Protein AF-A0A2E5SRK1-F1 (afdb_monomer_lite)

pLDDT: mean 89.49, std 5.87, range [61.78, 96.06]

Secondary structure (DSSP, 8-state):
-HHHHHHHHHHHHHHHHHHHHHHHHT-SSHHHHHHHHHHHHHHHHHHHHHHHHHTT-SHHHHHHHHHHHHTT-

Radius of gyration: 13.72 Å; chains: 1; bounding box: 36×16×39 Å

Foldseek 3Di:
DVVVVLVVVLVVLVVLLVVLVVCLVPPPDPVSNVVSVLVNLVSVLVNLVSVCVVVVHCPSVVVSVVSVVVSVD

Structure (mmCIF, N/CA/C/O backbone):
data_AF-A0A2E5SRK1-F1
#
_entry.id   AF-A0A2E5SRK1-F1
#
loop_
_atom_site.group_PDB
_atom_site.id
_atom_site.type_symbol
_atom_site.label_atom_id
_atom_site.label_alt_id
_atom_site.label_comp_id
_atom_site.label_asym_id
_atom_site.label_entity_id
_atom_site.label_seq_id
_atom_site.pdbx_PDB_ins_code
_atom_site.Cartn_x
_atom_site.Cartn_y
_atom_site.Cartn_z
_atom_site.occupancy
_atom_site.B_iso_or_equiv
_atom_site.auth_seq_id
_atom_site.auth_comp_id
_atom_site.auth_asym_id
_atom_site.auth_atom_id
_atom_site.pdbx_PDB_model_num
ATOM 1 N N . MET A 1 1 ? -21.935 -2.159 11.328 1.00 73.75 1 MET A N 1
ATOM 2 C CA . MET A 1 1 ? -21.702 -1.223 10.200 1.00 73.75 1 MET A CA 1
ATOM 3 C C . MET A 1 1 ? -20.215 -0.955 9.972 1.00 73.75 1 MET A C 1
ATOM 5 O O . MET A 1 1 ? -19.760 -1.188 8.864 1.00 73.75 1 MET A O 1
ATOM 9 N N . ILE A 1 2 ? -19.438 -0.580 10.999 1.00 85.94 2 ILE A N 1
ATOM 10 C CA . ILE A 1 2 ? -17.982 -0.332 10.876 1.00 85.94 2 ILE A CA 1
ATOM 11 C C . ILE A 1 2 ? -17.189 -1.548 10.365 1.00 85.94 2 ILE A C 1
ATOM 13 O O . ILE A 1 2 ? -16.344 -1.385 9.497 1.00 85.94 2 ILE A O 1
ATOM 17 N N . LEU A 1 3 ? -17.492 -2.768 10.828 1.00 87.81 3 LEU A N 1
ATOM 18 C CA . LEU A 1 3 ? -16.793 -3.980 10.366 1.00 87.81 3 LEU A CA 1
ATOM 19 C C . LEU A 1 3 ? -16.982 -4.246 8.865 1.00 87.81 3 LEU A C 1
ATOM 21 O O . LEU A 1 3 ? -16.034 -4.605 8.178 1.00 87.81 3 LEU A O 1
ATOM 25 N N . ILE A 1 4 ? -18.190 -4.025 8.340 1.00 91.38 4 ILE A N 1
ATOM 26 C CA . ILE A 1 4 ? -18.477 -4.194 6.908 1.00 91.38 4 ILE A C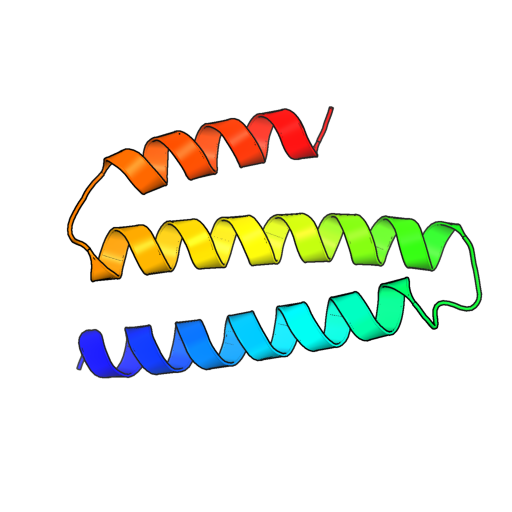A 1
ATOM 27 C C . ILE A 1 4 ? -17.698 -3.151 6.101 1.00 91.38 4 ILE A C 1
ATOM 29 O O . ILE A 1 4 ? -17.044 -3.501 5.125 1.00 91.38 4 ILE A O 1
ATOM 33 N N . ALA A 1 5 ? -17.713 -1.890 6.548 1.00 91.88 5 ALA A N 1
ATOM 34 C CA . ALA A 1 5 ? -16.923 -0.831 5.929 1.00 91.88 5 ALA A CA 1
ATOM 35 C C . ALA A 1 5 ? -15.421 -1.163 5.947 1.00 91.88 5 ALA A C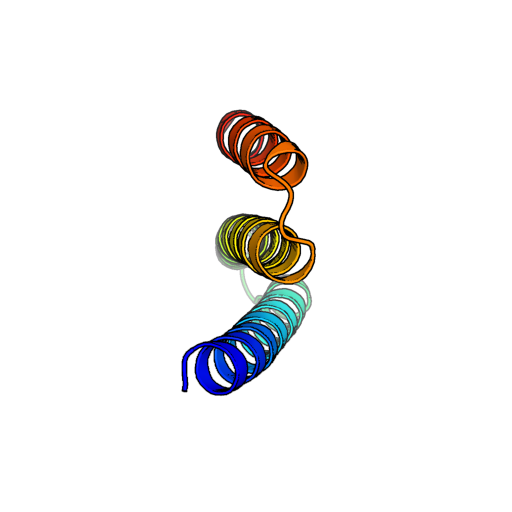 1
ATOM 37 O O . ALA A 1 5 ? -14.755 -0.993 4.936 1.00 91.88 5 ALA A O 1
ATOM 38 N N . LEU A 1 6 ? -14.904 -1.708 7.053 1.00 92.88 6 LEU A N 1
ATOM 39 C CA . LEU A 1 6 ? -13.502 -2.106 7.185 1.00 92.88 6 LEU A CA 1
ATOM 40 C C . LEU A 1 6 ? -13.107 -3.174 6.158 1.00 92.88 6 LEU A C 1
ATOM 42 O O . LEU A 1 6 ? -12.115 -3.000 5.455 1.00 92.88 6 LEU A O 1
ATOM 46 N N . TYR A 1 7 ? -13.896 -4.243 6.023 1.00 92.50 7 TYR A N 1
ATOM 47 C CA . TYR A 1 7 ? -13.614 -5.294 5.042 1.00 92.50 7 TYR A CA 1
ATOM 48 C C . TYR A 1 7 ? -13.732 -4.804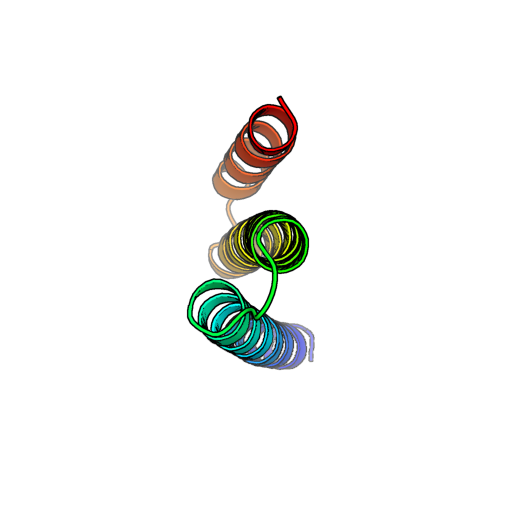 3.595 1.00 92.50 7 TYR A C 1
ATOM 50 O O . TYR A 1 7 ? -12.906 -5.178 2.763 1.00 92.50 7 TYR A O 1
ATOM 58 N N . ILE A 1 8 ? -14.705 -3.935 3.296 1.00 94.62 8 ILE A N 1
ATOM 59 C CA . ILE A 1 8 ? -14.833 -3.310 1.971 1.00 94.62 8 ILE A CA 1
ATOM 60 C C . ILE A 1 8 ? -13.603 -2.449 1.669 1.00 94.62 8 ILE A C 1
ATOM 62 O O . ILE A 1 8 ? -13.014 -2.585 0.599 1.00 94.62 8 ILE A O 1
ATOM 66 N N . THR A 1 9 ? -13.171 -1.611 2.615 1.00 94.56 9 THR A N 1
ATOM 67 C CA . THR A 1 9 ? -11.981 -0.771 2.448 1.00 94.56 9 THR A CA 1
ATOM 68 C C . THR A 1 9 ? -10.733 -1.620 2.225 1.00 94.56 9 THR A C 1
ATOM 70 O O . THR A 1 9 ? -9.971 -1.332 1.308 1.00 94.56 9 THR A O 1
ATOM 73 N N . ILE A 1 10 ? -10.539 -2.697 2.995 1.00 94.00 10 ILE A N 1
ATOM 74 C CA . ILE A 1 10 ? -9.414 -3.623 2.793 1.00 94.00 10 ILE A CA 1
ATOM 75 C C . ILE A 1 10 ? -9.444 -4.193 1.371 1.00 94.00 10 ILE A C 1
ATOM 77 O O . ILE A 1 10 ? -8.443 -4.101 0.666 1.00 94.00 10 ILE A O 1
ATOM 81 N N . ALA A 1 11 ? -10.591 -4.701 0.911 1.00 95.12 11 ALA A N 1
ATOM 82 C CA . ALA A 1 11 ? -10.722 -5.252 -0.437 1.00 95.12 11 ALA A CA 1
ATOM 83 C C . ALA A 1 11 ? -10.400 -4.215 -1.530 1.00 95.12 11 ALA A C 1
ATOM 85 O O . ALA A 1 11 ? -9.671 -4.516 -2.477 1.00 95.12 11 ALA A O 1
ATOM 86 N N . MET A 1 12 ? -10.895 -2.982 -1.386 1.00 95.94 12 MET A N 1
ATOM 87 C CA . MET A 1 12 ? -10.632 -1.897 -2.336 1.00 95.94 12 MET A CA 1
ATOM 88 C C . MET A 1 12 ? -9.157 -1.487 -2.364 1.00 95.94 12 MET A C 1
ATOM 90 O O . MET A 1 12 ? -8.593 -1.319 -3.444 1.00 95.94 12 MET A O 1
ATOM 94 N N . VAL A 1 13 ? -8.512 -1.357 -1.201 1.00 95.56 13 VAL A N 1
ATOM 95 C CA . VAL A 1 13 ? -7.090 -0.989 -1.119 1.00 95.56 13 VAL A CA 1
ATOM 96 C C . VAL A 1 13 ? -6.208 -2.118 -1.654 1.00 95.56 13 VAL A C 1
ATOM 98 O O . VAL A 1 13 ? -5.243 -1.851 -2.368 1.00 95.56 13 VAL A O 1
ATOM 101 N N . THR A 1 14 ? -6.551 -3.384 -1.399 1.00 94.81 14 THR A N 1
ATOM 102 C CA . THR A 1 14 ? -5.846 -4.525 -2.000 1.00 94.81 14 THR A CA 1
ATOM 103 C C . THR A 1 14 ? -5.961 -4.514 -3.525 1.00 94.81 14 THR A C 1
ATOM 105 O O . THR A 1 14 ? -4.956 -4.697 -4.209 1.00 94.81 14 THR A O 1
ATOM 108 N N . LEU A 1 15 ? -7.146 -4.238 -4.082 1.00 96.06 15 LEU A N 1
ATOM 109 C CA . LEU A 1 15 ? -7.316 -4.087 -5.532 1.00 96.06 15 LEU A CA 1
ATOM 110 C C . LEU A 1 15 ? -6.482 -2.924 -6.087 1.00 96.06 15 LEU A C 1
ATOM 112 O O . LEU A 1 15 ? -5.807 -3.090 -7.102 1.00 96.06 15 LEU A O 1
ATOM 116 N N . ALA A 1 16 ? -6.468 -1.775 -5.408 1.00 93.88 16 ALA A N 1
ATOM 117 C CA . ALA A 1 16 ? -5.640 -0.636 -5.800 1.00 93.88 16 ALA A CA 1
ATOM 118 C C . ALA A 1 16 ? -4.138 -0.978 -5.777 1.00 93.88 16 ALA A C 1
ATOM 120 O O . ALA A 1 16 ? -3.405 -0.622 -6.700 1.00 93.88 16 ALA A O 1
ATOM 121 N N . ALA A 1 17 ? -3.677 -1.721 -4.766 1.00 94.00 17 ALA A N 1
ATOM 122 C CA . ALA A 1 17 ? -2.301 -2.203 -4.689 1.00 94.00 17 ALA A CA 1
ATOM 123 C C . ALA A 1 17 ? -1.955 -3.134 -5.863 1.00 94.00 17 ALA A C 1
ATOM 125 O O . ALA A 1 17 ? -0.920 -2.950 -6.498 1.00 94.00 17 ALA A O 1
ATOM 126 N N . LEU A 1 18 ? -2.838 -4.075 -6.216 1.00 94.56 18 LEU A N 1
ATOM 127 C CA . LEU A 1 18 ? -2.643 -4.966 -7.367 1.00 94.56 18 LEU A CA 1
ATOM 128 C C . LEU A 1 18 ? -2.560 -4.200 -8.697 1.00 94.56 18 LEU A C 1
ATOM 130 O O . LEU A 1 18 ? -1.702 -4.501 -9.529 1.00 94.56 18 LEU A O 1
ATOM 134 N N . LEU A 1 19 ? -3.407 -3.185 -8.888 1.00 92.81 19 LEU A N 1
ATOM 135 C CA . LEU A 1 19 ? -3.356 -2.320 -10.070 1.00 92.81 19 LEU A CA 1
ATOM 136 C C . LEU A 1 19 ? -2.044 -1.522 -10.140 1.00 92.81 19 LEU A C 1
ATOM 138 O O . LEU A 1 19 ? -1.460 -1.399 -11.218 1.00 92.81 19 LEU A O 1
ATOM 142 N N . ASN A 1 20 ? -1.538 -1.039 -9.001 1.00 92.12 20 ASN A N 1
ATOM 143 C CA . ASN A 1 20 ? -0.236 -0.373 -8.945 1.00 92.12 20 ASN A CA 1
ATOM 144 C C . ASN A 1 20 ? 0.910 -1.333 -9.269 1.00 92.12 20 ASN A C 1
ATOM 146 O O . ASN A 1 20 ? 1.775 -0.974 -10.061 1.00 92.12 20 ASN A O 1
ATOM 150 N N . VAL A 1 21 ? 0.892 -2.568 -8.753 1.00 92.56 21 VAL A N 1
ATOM 151 C CA . VAL A 1 21 ? 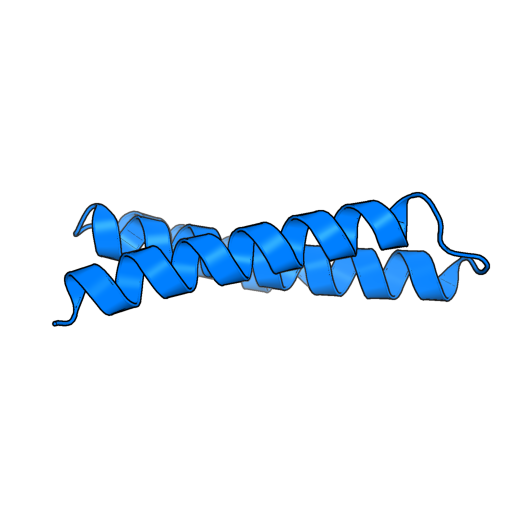1.884 -3.597 -9.120 1.00 92.56 21 VAL A CA 1
ATOM 152 C C . VAL A 1 21 ? 1.873 -3.847 -10.628 1.00 92.56 21 VAL A C 1
ATOM 154 O O . VAL A 1 21 ? 2.931 -3.875 -11.259 1.00 92.56 21 VAL A O 1
ATOM 157 N N . TYR A 1 22 ? 0.690 -3.957 -11.237 1.00 92.31 22 TYR A N 1
ATOM 158 C CA . TYR A 1 22 ? 0.573 -4.089 -12.688 1.00 92.31 22 TYR A CA 1
ATOM 159 C C . TYR A 1 22 ? 1.204 -2.899 -13.428 1.00 92.31 22 TYR A C 1
ATOM 161 O O . TYR A 1 22 ? 1.939 -3.100 -14.399 1.00 92.31 22 TYR A O 1
ATOM 169 N N . ARG A 1 23 ? 0.985 -1.667 -12.951 1.00 88.69 23 ARG A N 1
ATOM 170 C CA . ARG A 1 23 ? 1.568 -0.454 -13.543 1.00 88.69 23 ARG A CA 1
ATOM 171 C C . ARG A 1 23 ? 3.085 -0.359 -13.352 1.00 88.69 23 ARG A C 1
ATOM 173 O O . ARG A 1 23 ? 3.770 0.062 -14.276 1.00 88.69 23 ARG A O 1
ATOM 180 N N . VAL A 1 24 ? 3.626 -0.808 -12.218 1.00 89.38 24 VAL A N 1
ATOM 181 C CA . VAL A 1 24 ? 5.082 -0.903 -12.000 1.00 89.38 24 VAL A CA 1
ATOM 182 C C . VAL A 1 24 ? 5.706 -1.871 -13.007 1.00 89.38 24 VAL A C 1
ATOM 184 O O . VAL A 1 24 ? 6.733 -1.565 -13.609 1.00 89.38 24 VAL A O 1
ATOM 187 N N . ILE A 1 25 ? 5.077 -3.022 -13.254 1.00 88.12 25 ILE A N 1
ATOM 188 C CA . ILE A 1 25 ? 5.599 -4.015 -14.203 1.00 88.12 25 ILE A CA 1
ATOM 189 C C . ILE A 1 25 ? 5.472 -3.512 -15.646 1.00 88.12 25 ILE A C 1
ATOM 191 O O . ILE A 1 25 ? 6.437 -3.614 -16.402 1.00 88.12 25 ILE A O 1
ATOM 195 N N . LYS A 1 26 ? 4.324 -2.942 -16.029 1.00 86.44 26 LYS A N 1
ATOM 196 C CA . LYS A 1 26 ? 3.988 -2.590 -17.420 1.00 86.44 26 LYS A CA 1
ATOM 197 C C . LYS A 1 26 ? 3.992 -1.079 -17.710 1.00 86.44 26 LYS A C 1
ATOM 199 O O . LYS A 1 26 ? 3.244 -0.617 -18.569 1.00 86.44 26 LYS A O 1
ATOM 204 N N . GLY A 1 27 ? 4.804 -0.313 -16.984 1.00 82.81 27 GLY A N 1
ATOM 205 C CA . GLY A 1 27 ? 4.972 1.129 -17.192 1.00 82.81 27 GLY A CA 1
ATOM 206 C C . GLY A 1 27 ? 5.842 1.434 -18.424 1.00 82.81 27 GLY A C 1
ATOM 207 O O . GLY A 1 27 ? 6.888 0.795 -18.562 1.00 82.81 27 GLY A O 1
ATOM 208 N N . PRO A 1 28 ? 5.431 2.368 -19.310 1.00 84.31 28 PRO A N 1
ATOM 209 C CA . PRO A 1 28 ? 6.167 2.702 -20.533 1.00 84.31 28 PRO A CA 1
ATOM 210 C C . PRO A 1 28 ? 7.477 3.442 -20.240 1.00 84.31 28 PRO A C 1
ATOM 212 O O . PRO A 1 28 ? 8.505 3.118 -20.830 1.00 84.31 28 PRO A O 1
ATOM 215 N N . ASP A 1 29 ? 7.448 4.369 -19.279 1.00 90.19 29 ASP A N 1
ATOM 216 C CA . ASP A 1 29 ? 8.582 5.216 -18.922 1.00 90.19 29 ASP A CA 1
ATOM 217 C C . ASP A 1 29 ? 9.112 4.902 -17.514 1.00 90.19 29 ASP A C 1
ATOM 219 O O . ASP A 1 29 ? 8.384 4.457 -16.620 1.00 90.19 29 ASP A O 1
ATOM 223 N N . ALA A 1 30 ? 10.406 5.154 -17.290 1.00 87.62 30 ALA A N 1
ATOM 224 C CA . ALA A 1 30 ? 11.036 4.964 -15.981 1.00 87.62 30 ALA A CA 1
ATOM 225 C C . ALA A 1 30 ? 10.412 5.830 -14.860 1.00 87.62 30 ALA A C 1
ATOM 227 O O . ALA A 1 30 ? 10.166 5.279 -13.784 1.00 87.62 30 ALA A O 1
ATOM 228 N N . PRO A 1 31 ? 10.079 7.124 -15.073 1.00 88.88 31 PRO A N 1
ATOM 229 C CA . PRO A 1 31 ? 9.403 7.945 -14.065 1.00 88.88 31 PRO A CA 1
ATOM 230 C C . PRO A 1 31 ? 8.024 7.401 -13.676 1.00 88.88 31 PRO A C 1
ATOM 232 O O . PRO A 1 31 ? 7.676 7.393 -12.498 1.00 88.88 31 PRO A O 1
ATOM 235 N N . ASP A 1 32 ? 7.268 6.865 -14.638 1.00 87.06 32 ASP A N 1
ATOM 236 C CA . ASP A 1 32 ? 5.943 6.282 -14.399 1.00 87.06 32 ASP A CA 1
ATOM 237 C C . ASP A 1 32 ? 6.000 5.083 -13.446 1.00 87.06 32 ASP A C 1
ATOM 239 O O . ASP A 1 32 ? 5.115 4.897 -12.608 1.00 87.06 32 ASP A O 1
ATOM 243 N N . ARG A 1 33 ? 7.062 4.276 -13.545 1.00 89.00 33 ARG A N 1
ATOM 244 C CA . ARG A 1 33 ? 7.292 3.133 -12.651 1.00 89.00 33 ARG A CA 1
ATOM 245 C C . ARG A 1 33 ? 7.674 3.585 -11.244 1.00 89.00 33 ARG A C 1
ATOM 247 O O . ARG A 1 33 ? 7.216 2.971 -10.285 1.00 89.00 33 ARG A O 1
ATOM 254 N N . VAL A 1 34 ? 8.464 4.654 -11.119 1.00 89.69 34 VAL A N 1
ATOM 255 C CA . VAL A 1 34 ? 8.839 5.239 -9.818 1.00 89.69 34 VAL A CA 1
ATOM 256 C C . VAL A 1 34 ? 7.611 5.812 -9.112 1.00 89.69 34 VAL A C 1
ATOM 258 O O . VAL A 1 34 ? 7.373 5.486 -7.954 1.00 89.69 34 VAL A O 1
ATOM 261 N N . LEU A 1 35 ? 6.770 6.572 -9.819 1.00 88.75 35 LEU A N 1
ATOM 262 C CA . LEU A 1 35 ? 5.521 7.105 -9.259 1.00 88.75 35 LEU A CA 1
ATOM 263 C C . LEU A 1 35 ? 4.535 5.990 -8.870 1.00 88.75 35 LEU A C 1
ATOM 265 O O . LEU A 1 35 ? 3.854 6.075 -7.846 1.00 88.75 35 LEU A O 1
ATOM 269 N N . ALA A 1 36 ? 4.466 4.914 -9.660 1.00 90.94 36 ALA A N 1
ATOM 270 C CA . ALA A 1 36 ? 3.650 3.751 -9.320 1.00 90.94 36 ALA A CA 1
ATOM 271 C C . ALA A 1 36 ? 4.180 3.009 -8.077 1.00 90.94 36 ALA A C 1
ATOM 273 O O . ALA A 1 36 ? 3.379 2.508 -7.286 1.00 90.94 36 ALA A O 1
ATOM 274 N N . LEU A 1 37 ? 5.503 2.962 -7.884 1.00 90.06 37 LEU A N 1
ATOM 275 C CA . LEU A 1 37 ? 6.141 2.373 -6.704 1.00 90.06 37 LEU A CA 1
ATOM 276 C C . LEU A 1 37 ? 5.889 3.213 -5.442 1.00 90.06 37 LEU A C 1
ATOM 278 O O . LEU A 1 37 ? 5.548 2.651 -4.405 1.00 90.06 37 LEU A O 1
ATOM 282 N N . ASP A 1 38 ? 5.957 4.540 -5.552 1.00 91.25 38 ASP A N 1
ATOM 283 C CA . ASP A 1 38 ? 5.599 5.473 -4.475 1.00 91.25 38 ASP A CA 1
ATOM 284 C C . ASP A 1 38 ? 4.128 5.300 -4.049 1.00 91.25 38 ASP A C 1
ATOM 286 O O . ASP A 1 38 ? 3.803 5.074 -2.880 1.00 91.25 38 ASP A O 1
ATOM 290 N N . THR A 1 39 ? 3.219 5.236 -5.027 1.00 91.56 39 THR A N 1
ATOM 291 C CA . THR A 1 39 ? 1.790 5.000 -4.755 1.00 91.56 39 THR A CA 1
ATOM 292 C C . THR A 1 39 ? 1.545 3.610 -4.143 1.00 91.56 39 THR A C 1
ATOM 294 O O . THR A 1 39 ? 0.646 3.426 -3.318 1.00 91.56 39 THR A O 1
ATOM 297 N N . LEU A 1 40 ? 2.328 2.596 -4.529 1.00 92.69 40 LEU A N 1
ATOM 298 C CA . LEU A 1 40 ? 2.263 1.263 -3.924 1.00 92.69 40 LEU A CA 1
ATOM 299 C C . LEU A 1 40 ? 2.686 1.291 -2.448 1.00 92.69 40 LEU A C 1
ATOM 301 O O . LEU A 1 40 ? 2.064 0.610 -1.631 1.00 92.69 40 LEU A O 1
ATOM 305 N N . TYR A 1 41 ? 3.684 2.106 -2.105 1.00 91.75 41 TYR A N 1
ATOM 306 C CA . TYR A 1 41 ? 4.145 2.306 -0.732 1.00 91.75 41 TYR A CA 1
ATOM 307 C C . TYR A 1 41 ? 3.028 2.854 0.164 1.00 91.75 41 TYR A C 1
ATOM 309 O O . TYR A 1 41 ? 2.745 2.301 1.229 1.00 91.75 41 TYR A O 1
ATOM 317 N N . VAL A 1 42 ? 2.310 3.875 -0.310 1.00 92.75 42 VAL A N 1
ATOM 318 C CA . VAL A 1 42 ? 1.155 4.448 0.402 1.00 92.75 42 VAL A CA 1
ATOM 319 C C . VAL A 1 42 ? 0.033 3.419 0.581 1.00 92.75 42 VAL A C 1
ATOM 321 O O . VAL A 1 42 ? -0.525 3.295 1.674 1.00 92.75 42 VAL A O 1
ATOM 324 N N . ASN A 1 43 ? -0.268 2.620 -0.449 1.00 93.94 43 ASN A N 1
ATOM 325 C CA . ASN A 1 43 ? -1.262 1.546 -0.339 1.00 93.94 43 ASN A CA 1
ATOM 326 C C . ASN A 1 43 ? -0.857 0.477 0.689 1.00 93.94 43 ASN A C 1
ATOM 328 O O . ASN A 1 43 ? -1.711 -0.025 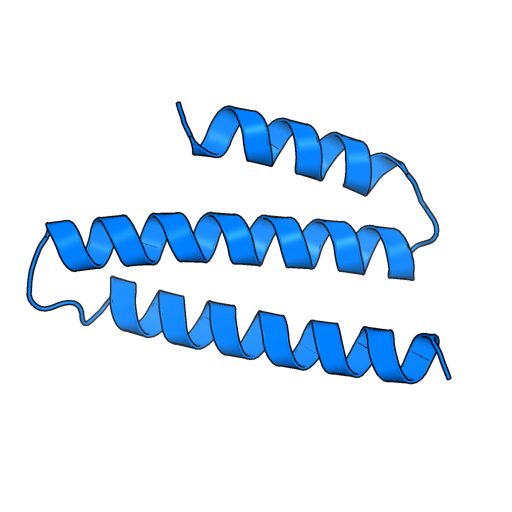1.422 1.00 93.94 43 ASN A O 1
ATOM 332 N N . ALA A 1 44 ? 0.433 0.142 0.780 1.00 92.62 44 ALA A N 1
ATOM 333 C CA . ALA A 1 44 ? 0.938 -0.790 1.784 1.00 92.62 44 ALA A CA 1
ATOM 334 C C . ALA A 1 44 ? 0.760 -0.237 3.208 1.00 92.62 44 ALA A C 1
ATOM 336 O O . ALA A 1 44 ? 0.261 -0.949 4.080 1.00 92.62 44 ALA A O 1
ATOM 337 N N . ILE A 1 45 ? 1.076 1.043 3.434 1.00 93.94 45 ILE A N 1
ATOM 338 C CA . ILE A 1 45 ? 0.851 1.720 4.723 1.00 93.94 45 ILE A CA 1
ATOM 339 C C . ILE A 1 45 ? -0.636 1.677 5.098 1.00 93.94 45 ILE A C 1
ATOM 341 O O . ILE A 1 45 ? -0.978 1.319 6.226 1.00 93.94 45 ILE A O 1
ATOM 345 N N . ALA A 1 46 ? -1.530 1.969 4.150 1.00 93.69 46 ALA A N 1
ATOM 346 C CA . ALA A 1 46 ? -2.971 1.905 4.379 1.00 93.69 46 ALA A CA 1
ATOM 347 C C . ALA A 1 46 ? -3.429 0.496 4.798 1.00 93.69 46 ALA A C 1
ATOM 349 O O . ALA A 1 46 ? -4.187 0.362 5.759 1.00 93.69 46 ALA A O 1
ATOM 350 N N . LEU A 1 47 ? -2.934 -0.562 4.142 1.00 93.81 47 LEU A N 1
ATOM 351 C CA . LEU A 1 47 ? -3.242 -1.946 4.522 1.00 93.81 47 LEU A CA 1
ATOM 352 C C . LEU A 1 47 ? -2.747 -2.289 5.931 1.00 93.81 47 LEU A C 1
ATOM 354 O O . LEU A 1 47 ? -3.483 -2.925 6.682 1.00 93.81 47 LEU A O 1
ATOM 358 N N . ILE A 1 48 ? -1.550 -1.842 6.317 1.00 93.25 48 ILE A N 1
ATOM 359 C CA . ILE A 1 48 ? -1.003 -2.065 7.665 1.00 93.25 48 ILE A CA 1
ATOM 360 C C . ILE A 1 48 ? -1.880 -1.390 8.726 1.00 93.25 48 ILE A C 1
ATOM 362 O O . ILE A 1 48 ? -2.200 -2.007 9.744 1.00 93.25 48 ILE A O 1
ATOM 366 N N . VAL A 1 49 ? -2.325 -0.153 8.484 1.00 93.12 49 VAL A N 1
ATOM 367 C CA . VAL A 1 49 ? -3.221 0.567 9.402 1.00 93.12 49 VAL A CA 1
ATOM 368 C C . VAL A 1 49 ? -4.569 -0.144 9.522 1.00 93.12 49 VAL A C 1
ATOM 370 O O . VAL A 1 49 ? -5.042 -0.377 10.635 1.00 93.12 49 VAL A O 1
ATOM 373 N N . LEU A 1 50 ? -5.177 -0.535 8.397 1.00 92.81 50 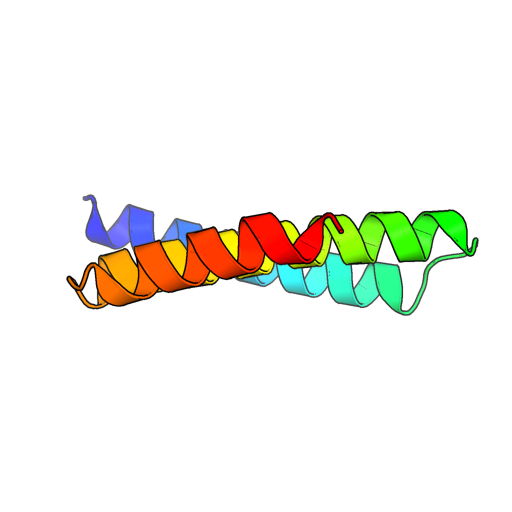LEU A N 1
ATOM 374 C CA . LEU A 1 50 ? -6.448 -1.267 8.394 1.00 92.81 50 LEU A CA 1
ATOM 375 C C . LEU A 1 50 ? -6.324 -2.603 9.135 1.00 92.81 50 LEU A C 1
ATOM 377 O O . LEU A 1 50 ? -7.215 -2.967 9.902 1.00 92.81 50 LEU A O 1
ATOM 381 N N . LEU A 1 51 ? -5.197 -3.298 8.977 1.00 91.31 51 LEU A N 1
ATOM 382 C CA . LEU A 1 51 ? -4.904 -4.541 9.681 1.00 91.31 51 LEU A CA 1
ATOM 383 C C . LEU A 1 51 ? -4.732 -4.309 11.193 1.00 91.31 51 LEU A C 1
ATOM 385 O O . LEU A 1 51 ? -5.296 -5.053 11.996 1.00 91.31 51 LEU A O 1
ATOM 389 N N . GLY A 1 52 ? -4.079 -3.218 11.598 1.00 91.44 52 GLY A N 1
ATOM 390 C CA . GLY A 1 52 ? -4.028 -2.778 12.996 1.00 91.44 52 GLY A CA 1
ATOM 391 C C . GLY A 1 52 ? -5.412 -2.543 13.606 1.00 91.44 52 GLY A C 1
ATOM 392 O O . GLY A 1 52 ? -5.676 -2.971 14.732 1.00 91.44 52 GLY A O 1
ATOM 393 N N . ILE A 1 53 ? -6.328 -1.943 12.835 1.00 90.81 53 ILE A N 1
ATOM 394 C CA . ILE A 1 53 ? -7.729 -1.767 13.242 1.00 90.81 53 ILE A CA 1
ATOM 395 C C . ILE A 1 53 ? -8.423 -3.130 13.380 1.00 90.81 53 ILE A C 1
ATOM 397 O O . ILE A 1 53 ? -9.121 -3.345 14.371 1.00 90.81 53 ILE A O 1
ATOM 401 N N . THR A 1 54 ? -8.218 -4.075 12.452 1.00 89.06 54 THR A N 1
ATOM 402 C CA . THR A 1 54 ? -8.828 -5.419 12.554 1.00 89.06 54 THR A CA 1
ATOM 403 C C . THR A 1 54 ? -8.346 -6.200 13.776 1.00 89.06 54 THR A C 1
ATOM 405 O O . THR A 1 54 ? -9.151 -6.848 14.438 1.00 89.06 54 THR A O 1
ATOM 408 N N . LEU A 1 55 ? -7.054 -6.106 14.105 1.00 88.88 55 LEU A N 1
ATOM 409 C CA . LEU A 1 55 ? -6.435 -6.824 15.221 1.00 88.88 55 LEU A CA 1
ATOM 410 C C . LEU A 1 55 ? -6.556 -6.086 16.563 1.00 88.88 55 LEU A C 1
ATOM 412 O O . LEU A 1 55 ? -6.074 -6.588 17.575 1.00 88.88 55 LEU A O 1
ATOM 416 N N . GLN A 1 56 ? -7.189 -4.906 16.582 1.00 86.69 56 GLN A N 1
ATOM 417 C CA . GLN A 1 56 ? -7.397 -4.083 17.781 1.00 86.69 56 GLN A CA 1
ATOM 418 C C . GLN A 1 56 ? -6.091 -3.788 18.548 1.00 86.69 56 GLN A C 1
ATOM 420 O O . GLN A 1 56 ? -6.081 -3.687 19.774 1.00 86.69 56 GLN A O 1
ATOM 425 N N . THR A 1 57 ? -4.977 -3.623 17.826 1.00 87.62 57 THR A N 1
ATOM 426 C CA . THR A 1 57 ? -3.658 -3.349 18.413 1.00 87.62 57 THR A CA 1
ATOM 427 C C . THR A 1 57 ? -3.012 -2.109 17.808 1.00 87.62 57 THR A C 1
ATOM 429 O O . THR A 1 57 ? -3.049 -1.873 16.600 1.00 87.62 57 THR A O 1
ATOM 432 N N . ARG A 1 58 ? -2.385 -1.306 18.672 1.00 84.88 58 ARG A N 1
ATOM 433 C CA . ARG A 1 58 ? -1.706 -0.056 18.297 1.00 84.88 58 ARG A CA 1
ATOM 434 C C . ARG A 1 58 ? -0.321 -0.279 17.688 1.00 84.88 58 ARG A C 1
ATOM 436 O O . ARG A 1 58 ? 0.185 0.612 17.016 1.00 84.88 58 ARG A O 1
ATOM 443 N N . MET A 1 59 ? 0.258 -1.469 17.850 1.00 86.94 59 MET A N 1
ATOM 444 C CA . MET A 1 59 ? 1.614 -1.784 17.383 1.00 86.94 59 MET A CA 1
ATOM 445 C C . MET A 1 59 ? 1.774 -1.624 15.859 1.00 86.94 59 MET A C 1
ATOM 447 O O . MET A 1 59 ? 2.813 -1.176 15.370 1.00 86.94 59 MET A O 1
ATOM 451 N N . TYR A 1 60 ? 0.725 -1.928 15.089 1.00 87.06 60 TYR A N 1
ATOM 452 C CA . TYR A 1 60 ? 0.740 -1.741 13.633 1.00 87.06 60 TYR A CA 1
ATOM 453 C C . TYR A 1 60 ? 0.684 -0.268 13.221 1.00 87.06 60 TYR A C 1
ATOM 455 O O . TYR A 1 60 ? 1.180 0.076 12.156 1.00 87.06 60 TYR A O 1
ATOM 463 N N . LEU A 1 61 ? 0.122 0.607 14.057 1.00 87.75 61 LEU A N 1
ATOM 464 C CA . LEU A 1 61 ? 0.061 2.049 13.807 1.00 87.75 61 LEU A CA 1
ATOM 465 C C . LEU A 1 61 ? 1.452 2.683 13.939 1.00 87.75 61 LEU A C 1
ATOM 467 O O . LEU A 1 61 ? 1.855 3.468 13.087 1.00 87.75 61 LEU A O 1
ATOM 471 N N . GLU A 1 62 ? 2.212 2.275 14.957 1.00 88.56 62 GLU A N 1
ATOM 472 C CA . GLU A 1 62 ? 3.618 2.668 15.125 1.00 88.56 62 GLU A CA 1
ATOM 473 C C . GLU A 1 62 ? 4.480 2.141 13.971 1.00 88.56 62 GLU A C 1
ATOM 475 O O . GLU A 1 62 ? 5.257 2.888 13.379 1.00 88.56 62 GLU A O 1
ATOM 480 N N . SER A 1 63 ? 4.280 0.878 13.582 1.00 88.75 63 SER A N 1
ATOM 481 C CA . SER A 1 63 ? 4.975 0.271 12.438 1.00 88.75 63 SER A CA 1
ATOM 482 C C . SER A 1 63 ? 4.660 0.997 11.122 1.00 88.75 63 SER A C 1
ATOM 484 O O . SER A 1 63 ? 5.563 1.279 10.338 1.00 88.75 63 SER A O 1
ATOM 486 N N . ALA A 1 64 ? 3.390 1.348 10.891 1.00 90.31 64 ALA A N 1
ATOM 487 C CA . ALA A 1 64 ? 2.956 2.113 9.725 1.00 90.31 64 ALA A CA 1
ATOM 488 C C . ALA A 1 64 ? 3.586 3.512 9.689 1.00 90.31 64 ALA A C 1
ATOM 490 O O . ALA A 1 64 ? 3.998 3.960 8.623 1.00 90.31 64 ALA A O 1
ATOM 491 N N . LEU A 1 65 ? 3.705 4.178 10.842 1.00 90.06 65 LEU A N 1
ATOM 492 C CA . LEU A 1 65 ? 4.356 5.483 10.951 1.00 90.06 65 LEU A CA 1
ATOM 493 C C . LEU A 1 65 ? 5.848 5.399 10.603 1.00 90.06 65 LEU A C 1
ATOM 495 O O . LEU A 1 65 ? 6.342 6.226 9.842 1.00 90.06 65 LEU A O 1
ATOM 499 N N . LEU A 1 66 ? 6.556 4.384 11.108 1.00 90.56 66 LEU A N 1
ATOM 500 C CA . LEU A 1 66 ? 7.969 4.164 10.782 1.00 90.56 66 LEU A CA 1
ATOM 501 C C . LEU A 1 66 ? 8.172 3.919 9.281 1.00 90.56 66 LEU A C 1
ATOM 503 O O . LEU A 1 66 ? 9.060 4.515 8.675 1.00 90.56 66 LEU A O 1
ATOM 507 N N . ILE A 1 67 ? 7.324 3.088 8.669 1.00 88.12 67 ILE A N 1
ATOM 508 C CA . ILE A 1 67 ? 7.362 2.823 7.223 1.00 88.12 67 ILE A CA 1
ATOM 509 C C . ILE A 1 67 ? 7.041 4.091 6.427 1.00 88.12 67 ILE A C 1
ATOM 511 O O . ILE A 1 67 ? 7.694 4.345 5.419 1.00 88.12 67 ILE A O 1
ATOM 515 N N . ALA A 1 68 ? 6.086 4.905 6.884 1.00 89.12 68 ALA A N 1
ATOM 516 C CA . ALA A 1 68 ? 5.737 6.166 6.238 1.00 89.12 68 ALA A CA 1
ATOM 517 C C . ALA A 1 68 ? 6.899 7.163 6.242 1.00 89.12 68 ALA A C 1
ATOM 519 O O . ALA A 1 68 ? 7.132 7.815 5.235 1.00 89.12 68 ALA A O 1
ATOM 520 N N . VAL A 1 69 ? 7.659 7.264 7.334 1.00 89.25 69 VAL A N 1
ATOM 521 C CA . VAL A 1 69 ? 8.832 8.151 7.383 1.00 89.25 69 VAL A CA 1
ATOM 522 C C . VAL A 1 69 ? 9.979 7.606 6.527 1.00 89.25 69 VAL A C 1
ATOM 524 O O . VAL A 1 69 ? 10.643 8.380 5.849 1.00 89.25 69 VAL A O 1
ATOM 527 N N . MET A 1 70 ? 10.202 6.287 6.520 1.00 85.31 70 MET A N 1
ATOM 528 C CA . MET A 1 70 ? 11.287 5.667 5.745 1.00 85.31 70 MET A CA 1
ATOM 529 C C . MET A 1 70 ? 11.008 5.593 4.239 1.00 85.31 70 MET A C 1
ATOM 531 O O . MET A 1 70 ? 11.948 5.570 3.458 1.00 85.31 70 MET A O 1
ATOM 535 N N . GLY A 1 71 ? 9.742 5.533 3.819 1.00 73.81 71 GLY A N 1
ATOM 536 C CA . GLY A 1 71 ? 9.364 5.379 2.409 1.00 73.81 71 GLY A CA 1
ATOM 537 C C . GLY A 1 71 ? 9.624 6.604 1.528 1.00 73.81 71 GLY A C 1
ATOM 538 O O . GLY A 1 71 ? 9.634 6.464 0.311 1.00 73.81 71 GLY A O 1
ATOM 539 N N . PHE A 1 72 ? 9.838 7.778 2.132 1.00 66.69 72 PHE A N 1
ATOM 540 C CA . PHE A 1 72 ? 10.059 9.051 1.432 1.00 66.69 72 PHE A CA 1
ATOM 541 C C . PHE A 1 72 ? 11.509 9.575 1.527 1.00 66.69 72 PHE A C 1
ATOM 543 O O . PHE A 1 72 ? 11.762 10.703 1.101 1.00 66.69 72 PHE A O 1
ATOM 550 N N . VAL A 1 73 ? 12.442 8.794 2.094 1.00 61.78 73 VAL A N 1
ATOM 551 C CA . VAL A 1 73 ? 13.884 9.120 2.190 1.00 61.78 73 VAL A CA 1
ATOM 552 C C . VAL A 1 73 ? 14.658 8.385 1.106 1.00 61.78 73 VAL A C 1
ATOM 554 O O . VAL A 1 73 ? 15.444 9.058 0.405 1.00 61.78 73 VAL A O 1
#

Sequence (73 aa):
MILIALYITIAMVTLAALLNVYRVIKGPDAPDRVLALDTLYVNAIALIVLLGITLQTRMYLESALLIAVMGFV